Protein AF-A0A4Z1J821-F1 (afdb_monomer_lite)

Sequence (84 aa):
MKAKTYAEATASPTFYHVMNGQKSDVENWVKGIEMWRGKISAYKPVVDQFLRDGDNLAAHMTGTIKVDGEDTEFESFMFGKVDK

pLDDT: mean 82.27, std 10.85, range [50.5, 94.81]

Foldseek 3Di:
DQLVVVLVVVADQPKWKAKPNRIDGSVRVSVVVVVCVVFWPDDDKDFPDWDDDPQKIKTWIWTWTQGNNDTDIMIMMIIHGDDD

Organism: NCBI:txid278944

Secondary structure (DSSP, 8-state):
--HHHHHHHH--TT-EEEETTEEEEHHHHHHHHHHHHTTEEEEEEEEEEEEEETTEEEEEEEEEEEETTEEEEEEEEEEEE---

Radius of gyration: 13.1 Å; chains: 1; bounding box: 33×22×32 Å

Structure (mmCIF, N/CA/C/O backbone):
data_AF-A0A4Z1J821-F1
#
_entry.id   AF-A0A4Z1J821-F1
#
loop_
_atom_site.group_PDB
_atom_site.id
_atom_site.type_symbol
_atom_site.label_atom_id
_atom_site.label_alt_id
_atom_site.label_comp_id
_atom_site.label_asym_id
_atom_site.label_entity_id
_atom_site.label_seq_id
_atom_site.pdbx_PDB_ins_code
_atom_site.Cartn_x
_atom_site.Cartn_y
_atom_site.Cartn_z
_atom_site.occupancy
_atom_site.B_iso_or_equiv
_atom_site.auth_seq_id
_atom_site.auth_comp_id
_atom_site.auth_asym_id
_atom_site.auth_atom_id
_atom_site.pdbx_PDB_model_num
ATOM 1 N N . MET A 1 1 ? 10.428 1.924 14.667 1.00 50.50 1 MET A N 1
ATOM 2 C CA . MET A 1 1 ? 10.901 2.296 13.313 1.00 50.50 1 MET A CA 1
ATOM 3 C C . MET A 1 1 ? 10.038 3.455 12.825 1.00 50.50 1 MET A C 1
ATOM 5 O O . MET A 1 1 ? 8.822 3.310 12.879 1.00 50.50 1 MET A O 1
ATOM 9 N N . LYS A 1 2 ? 10.613 4.613 12.460 1.00 60.41 2 LYS A N 1
ATOM 10 C CA . LYS A 1 2 ? 9.826 5.752 11.941 1.00 60.41 2 LYS A CA 1
ATOM 11 C C . LYS A 1 2 ? 9.207 5.344 10.597 1.00 60.41 2 LYS A C 1
ATOM 13 O O . LYS A 1 2 ? 9.876 4.670 9.819 1.00 60.41 2 LYS A O 1
ATOM 18 N N . ALA A 1 3 ? 7.948 5.702 10.343 1.00 61.44 3 ALA A N 1
ATOM 19 C CA . ALA A 1 3 ? 7.219 5.310 9.131 1.00 61.44 3 ALA A CA 1
ATOM 20 C C . ALA A 1 3 ? 7.967 5.699 7.848 1.00 61.44 3 ALA A C 1
ATOM 22 O O . ALA A 1 3 ? 8.019 4.904 6.917 1.00 61.44 3 ALA A O 1
ATOM 23 N N . LYS A 1 4 ? 8.648 6.850 7.868 1.00 59.62 4 LYS A N 1
ATOM 24 C CA . LYS A 1 4 ? 9.593 7.271 6.833 1.00 59.62 4 LYS A CA 1
ATOM 25 C C . LYS A 1 4 ? 10.663 6.219 6.502 1.00 59.62 4 LYS A C 1
ATOM 27 O O . LYS A 1 4 ? 10.815 5.878 5.344 1.00 59.62 4 LYS A O 1
ATOM 32 N N . THR A 1 5 ? 11.335 5.635 7.496 1.00 63.28 5 THR A N 1
ATOM 33 C CA . THR A 1 5 ? 12.389 4.624 7.271 1.00 63.28 5 THR A CA 1
ATOM 34 C C . THR A 1 5 ? 11.835 3.310 6.718 1.00 63.28 5 THR A C 1
ATOM 36 O O . THR A 1 5 ? 12.508 2.635 5.951 1.00 63.28 5 THR A O 1
ATOM 39 N N . TYR A 1 6 ? 10.612 2.933 7.104 1.00 59.88 6 TYR A N 1
ATOM 40 C CA . TYR A 1 6 ? 9.927 1.778 6.517 1.00 59.88 6 TYR A CA 1
ATOM 41 C C . TYR A 1 6 ? 9.549 2.059 5.060 1.00 59.88 6 TYR A C 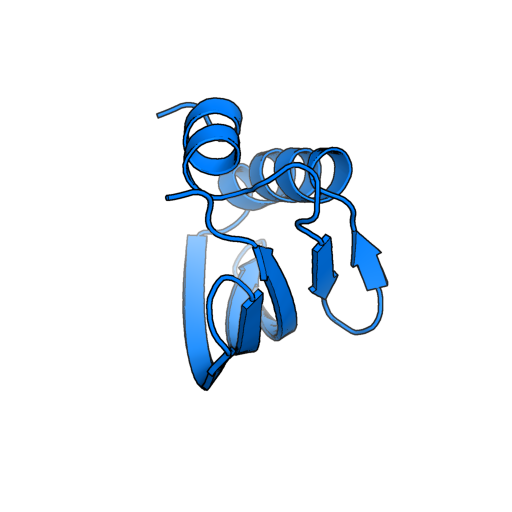1
ATOM 43 O O . TYR A 1 6 ? 9.853 1.257 4.190 1.00 59.88 6 TYR A O 1
ATOM 51 N N . ALA A 1 7 ? 8.965 3.226 4.790 1.00 62.66 7 ALA A N 1
ATOM 52 C CA . ALA A 1 7 ? 8.551 3.612 3.453 1.00 62.66 7 ALA A CA 1
ATOM 53 C C . ALA A 1 7 ? 9.730 3.794 2.489 1.00 62.66 7 ALA A C 1
ATOM 55 O O . ALA A 1 7 ? 9.671 3.292 1.376 1.00 62.66 7 ALA A O 1
ATOM 56 N N . GLU A 1 8 ? 10.818 4.435 2.918 1.00 63.00 8 GLU A N 1
ATOM 57 C CA . GLU A 1 8 ? 12.056 4.560 2.134 1.00 63.00 8 GLU A CA 1
ATOM 58 C C . GLU A 1 8 ? 12.696 3.194 1.834 1.00 63.00 8 GLU A C 1
ATOM 60 O O . GLU A 1 8 ? 13.342 3.040 0.805 1.00 63.00 8 GLU A O 1
ATOM 65 N N . ALA A 1 9 ? 12.499 2.191 2.698 1.00 62.34 9 ALA A N 1
ATOM 66 C CA . ALA A 1 9 ? 13.002 0.835 2.479 1.00 62.34 9 ALA A CA 1
ATOM 67 C C . ALA A 1 9 ? 12.098 -0.021 1.572 1.00 62.34 9 ALA A C 1
ATOM 69 O O . ALA A 1 9 ? 12.545 -1.054 1.076 1.00 62.34 9 ALA A O 1
ATOM 70 N N . THR A 1 10 ? 10.832 0.363 1.376 1.00 60.59 10 THR A N 1
ATOM 71 C CA . THR A 1 10 ? 9.840 -0.440 0.636 1.00 60.59 10 THR A CA 1
ATOM 72 C C . THR A 1 10 ? 9.284 0.245 -0.612 1.00 60.59 10 THR A C 1
ATOM 74 O O . THR A 1 10 ? 8.531 -0.384 -1.351 1.00 60.59 10 THR A O 1
ATOM 77 N N . ALA A 1 11 ? 9.610 1.517 -0.849 1.00 63.88 11 ALA A N 1
ATOM 78 C CA . ALA A 1 11 ? 9.118 2.299 -1.977 1.00 63.88 11 ALA A CA 1
ATOM 79 C C . ALA A 1 11 ? 10.276 2.781 -2.859 1.00 63.88 11 ALA A C 1
ATOM 81 O O . ALA A 1 11 ? 11.252 3.343 -2.371 1.00 63.88 11 ALA A O 1
ATOM 82 N N . SER A 1 12 ? 10.146 2.600 -4.175 1.00 68.69 12 SER A N 1
ATOM 83 C CA . SER A 1 12 ? 11.034 3.225 -5.162 1.00 68.69 12 SER A CA 1
ATOM 84 C C . SER A 1 12 ? 10.482 4.581 -5.611 1.00 68.69 12 SER A C 1
ATOM 86 O O . SER A 1 12 ? 9.306 4.867 -5.376 1.00 68.69 12 SER A O 1
ATOM 88 N N . PRO A 1 13 ? 11.262 5.418 -6.325 1.00 71.19 13 PRO A N 1
ATOM 89 C CA . PRO A 1 13 ? 10.766 6.689 -6.867 1.00 71.19 13 PRO A CA 1
ATOM 90 C C . PRO A 1 13 ? 9.529 6.550 -7.769 1.00 71.19 13 PRO A C 1
ATOM 92 O O . PRO A 1 13 ? 8.827 7.523 -8.024 1.00 71.19 13 PRO A O 1
ATOM 95 N N . THR A 1 14 ? 9.269 5.338 -8.266 1.00 75.12 14 THR A N 1
ATOM 96 C CA . THR A 1 14 ? 8.120 5.016 -9.125 1.00 75.12 14 THR A CA 1
ATOM 97 C C . THR A 1 14 ? 6.918 4.458 -8.371 1.00 75.12 14 THR A C 1
ATOM 99 O O . THR A 1 14 ? 5.882 4.206 -8.986 1.00 75.12 14 THR A O 1
ATOM 102 N N . PHE A 1 15 ? 7.043 4.250 -7.060 1.00 84.50 15 PHE A N 1
ATOM 103 C CA . PHE A 1 15 ? 5.964 3.707 -6.257 1.00 84.50 15 PHE A CA 1
ATOM 104 C C . PHE A 1 15 ? 4.765 4.655 -6.232 1.00 84.50 15 PHE A C 1
ATOM 106 O O . PHE A 1 15 ? 4.897 5.868 -6.048 1.00 84.50 15 PHE A O 1
ATOM 113 N N . TYR A 1 16 ? 3.576 4.076 -6.357 1.00 85.00 16 TYR A N 1
ATOM 114 C CA . TYR A 1 16 ? 2.341 4.752 -5.999 1.00 85.00 16 TYR A CA 1
ATOM 115 C C . TYR A 1 16 ? 1.325 3.751 -5.455 1.00 85.00 16 TYR A C 1
ATOM 117 O O . TYR A 1 16 ? 1.321 2.565 -5.796 1.00 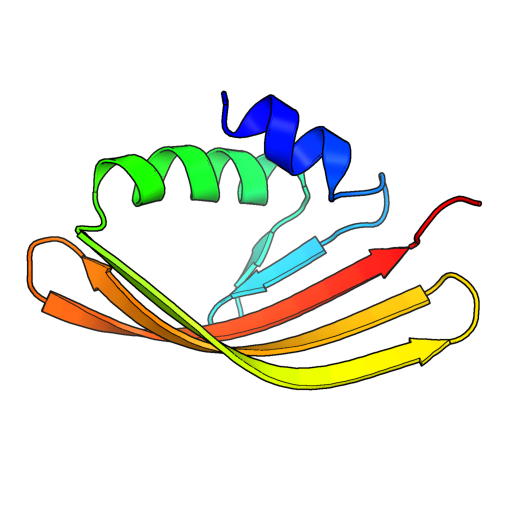85.00 16 TYR A O 1
ATOM 125 N N . HIS A 1 17 ? 0.446 4.263 -4.606 1.00 88.12 17 HIS A N 1
ATOM 126 C CA . HIS A 1 17 ? -0.619 3.518 -3.955 1.00 88.12 17 HIS A CA 1
ATOM 127 C C . HIS A 1 17 ? -1.961 4.087 -4.397 1.00 88.12 17 HIS A C 1
ATOM 129 O O . HIS A 1 17 ? -2.134 5.301 -4.433 1.00 88.12 17 HIS A O 1
ATOM 135 N N . VAL A 1 18 ? -2.917 3.233 -4.732 1.00 90.19 18 VAL A N 1
ATOM 136 C CA . VAL A 1 18 ? -4.316 3.621 -4.909 1.00 90.19 18 VAL A CA 1
ATOM 137 C C . VAL A 1 18 ? -5.094 2.998 -3.768 1.00 90.19 18 VAL A C 1
ATOM 139 O O . VAL A 1 18 ? -5.048 1.786 -3.620 1.00 90.19 18 VAL A O 1
ATOM 142 N N . MET A 1 19 ? -5.793 3.796 -2.969 1.00 89.31 19 MET A N 1
ATOM 143 C CA . MET A 1 19 ? -6.620 3.316 -1.862 1.00 89.31 19 MET A CA 1
ATOM 144 C C . MET A 1 19 ? -8.032 3.849 -2.028 1.00 89.31 19 MET A C 1
ATOM 146 O O . MET A 1 19 ? -8.209 5.060 -2.140 1.00 89.31 19 MET A O 1
ATOM 150 N N . ASN A 1 20 ? -9.028 2.965 -2.078 1.00 89.81 20 ASN A N 1
ATOM 151 C CA . ASN A 1 20 ? -10.433 3.321 -2.301 1.00 89.81 20 ASN A CA 1
ATOM 152 C C . ASN A 1 20 ? -10.605 4.303 -3.485 1.00 89.81 20 ASN A C 1
ATOM 154 O O . ASN A 1 20 ? -11.299 5.315 -3.391 1.00 89.81 20 ASN A O 1
ATOM 158 N N . GLY A 1 21 ? -9.890 4.046 -4.587 1.00 88.31 21 GLY A N 1
ATOM 159 C CA . GLY A 1 21 ? -9.885 4.881 -5.796 1.00 88.31 21 GLY A CA 1
ATOM 160 C C . GLY A 1 21 ? -9.025 6.153 -5.735 1.00 88.31 21 GLY A C 1
ATOM 161 O O . GLY A 1 21 ? -8.856 6.818 -6.756 1.00 88.31 21 GLY A O 1
ATOM 162 N N . GLN A 1 22 ? -8.433 6.495 -4.588 1.00 88.94 22 GLN A N 1
ATOM 163 C CA . GLN A 1 22 ? -7.578 7.674 -4.435 1.00 88.94 22 GLN A CA 1
ATOM 164 C C . GLN A 1 22 ? -6.101 7.327 -4.621 1.00 88.94 22 GLN A C 1
ATOM 166 O O . GLN A 1 22 ? -5.540 6.521 -3.880 1.00 88.94 22 GLN A O 1
ATOM 171 N N . LYS A 1 23 ? -5.452 7.962 -5.602 1.00 90.94 23 LYS A N 1
ATOM 172 C CA . LYS A 1 23 ? -4.017 7.799 -5.861 1.00 90.94 23 LYS A CA 1
ATOM 173 C C . LYS A 1 23 ? -3.185 8.640 -4.890 1.00 90.94 23 LYS A C 1
ATOM 175 O O . LYS A 1 23 ? -3.446 9.822 -4.698 1.00 90.94 23 LYS A O 1
ATOM 180 N N . SER A 1 24 ? -2.141 8.041 -4.337 1.00 87.50 24 SER A N 1
ATOM 181 C CA . SER A 1 24 ? -1.113 8.673 -3.515 1.00 87.50 24 SER A CA 1
ATOM 182 C C . SER A 1 24 ? 0.262 8.333 -4.081 1.00 87.50 24 SER A C 1
ATOM 184 O O . SER A 1 24 ? 0.570 7.168 -4.337 1.00 87.50 24 SER A O 1
ATOM 186 N N . ASP A 1 25 ? 1.090 9.354 -4.284 1.00 85.62 25 ASP A N 1
ATOM 187 C CA . ASP A 1 25 ? 2.532 9.169 -4.464 1.00 85.62 25 ASP A CA 1
ATOM 188 C C . ASP A 1 25 ? 3.192 8.701 -3.153 1.00 85.62 25 ASP A C 1
ATOM 190 O O . ASP A 1 25 ? 2.536 8.581 -2.114 1.00 85.62 25 ASP A O 1
ATOM 194 N N . VAL A 1 26 ? 4.498 8.423 -3.202 1.00 80.88 26 VAL A N 1
ATOM 195 C CA . VAL A 1 26 ? 5.276 7.974 -2.038 1.00 80.88 26 VAL A CA 1
ATOM 196 C C . VAL A 1 26 ? 5.090 8.909 -0.845 1.00 80.88 26 VAL A C 1
ATOM 198 O O . VAL A 1 26 ? 4.788 8.437 0.246 1.00 80.88 26 VAL A O 1
ATOM 201 N N . GLU A 1 27 ? 5.242 10.221 -1.033 1.00 83.88 27 GLU A N 1
ATOM 202 C CA . GLU A 1 27 ? 5.201 11.192 0.064 1.00 83.88 27 GLU A CA 1
ATOM 203 C C . GLU A 1 27 ? 3.830 11.214 0.750 1.00 83.88 27 GLU A C 1
ATOM 205 O O . GLU A 1 27 ? 3.741 11.140 1.980 1.00 83.88 27 GLU A O 1
ATOM 210 N N . ASN A 1 28 ? 2.756 11.268 -0.039 1.00 83.75 28 ASN A N 1
ATOM 211 C CA . ASN A 1 28 ? 1.388 11.259 0.467 1.00 83.75 28 ASN A CA 1
ATOM 212 C C . ASN A 1 28 ? 1.023 9.912 1.096 1.00 83.75 28 ASN A C 1
ATOM 214 O O . ASN A 1 28 ? 0.333 9.881 2.113 1.00 83.75 28 ASN A O 1
ATOM 218 N N . TRP A 1 29 ? 1.538 8.804 0.561 1.00 83.06 29 TRP A N 1
ATOM 219 C CA . TRP A 1 29 ? 1.382 7.486 1.168 1.00 83.06 29 TRP A CA 1
ATOM 220 C C . TRP A 1 29 ? 2.087 7.394 2.529 1.00 83.06 29 TRP A C 1
ATOM 222 O O . TRP A 1 29 ? 1.479 6.916 3.488 1.00 83.06 29 TRP A O 1
ATOM 232 N N . VAL A 1 30 ? 3.318 7.910 2.662 1.00 81.88 30 VAL A N 1
ATOM 233 C CA . VAL A 1 30 ? 4.045 7.951 3.948 1.00 81.88 30 VAL A CA 1
ATOM 234 C C . VAL A 1 30 ? 3.302 8.801 4.971 1.00 81.88 30 VAL A C 1
ATOM 236 O O . VAL A 1 30 ? 3.077 8.343 6.091 1.00 81.88 30 VAL A O 1
ATOM 239 N N . LYS A 1 31 ? 2.886 10.016 4.591 1.00 81.88 31 LYS A N 1
ATOM 240 C CA . LYS A 1 31 ? 2.078 10.901 5.448 1.00 81.88 31 LYS A CA 1
ATOM 241 C C . LYS A 1 31 ? 0.774 10.229 5.861 1.00 81.88 31 LYS A C 1
ATOM 243 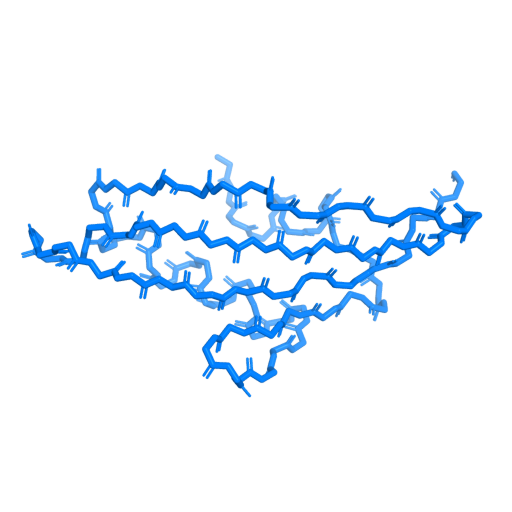O O . LYS A 1 31 ? 0.388 10.309 7.026 1.00 81.88 31 LYS A O 1
ATOM 248 N N . GLY A 1 32 ? 0.152 9.525 4.912 1.00 77.12 32 GLY A N 1
ATOM 249 C CA . GLY A 1 32 ? -0.962 8.618 5.130 1.00 77.12 32 GLY A CA 1
ATOM 250 C C . GLY A 1 32 ? -0.637 7.688 6.283 1.00 77.12 32 GLY A C 1
ATOM 251 O O . GLY A 1 32 ? -1.238 7.873 7.332 1.00 77.12 32 GLY A O 1
ATOM 252 N N . ILE A 1 33 ? 0.366 6.803 6.123 1.00 79.81 33 ILE A N 1
ATOM 253 C CA . ILE A 1 33 ? 0.939 5.876 7.132 1.00 79.81 33 ILE A CA 1
ATOM 254 C C . ILE A 1 33 ? 1.146 6.505 8.497 1.00 79.81 33 ILE A C 1
ATOM 256 O O . ILE A 1 33 ? 0.689 5.938 9.490 1.00 79.81 33 ILE A O 1
ATOM 260 N N . GLU A 1 34 ? 1.799 7.653 8.565 1.00 80.31 34 GLU A N 1
ATOM 261 C CA . GLU A 1 34 ? 2.044 8.342 9.829 1.00 80.31 34 GLU A CA 1
ATOM 262 C C . GLU A 1 34 ? 0.743 8.751 10.525 1.00 80.31 34 GLU A C 1
ATOM 264 O O . GLU A 1 34 ? 0.620 8.571 11.737 1.00 80.31 34 GLU A O 1
ATOM 269 N N . MET A 1 35 ? -0.251 9.220 9.766 1.00 73.44 35 MET A N 1
ATOM 270 C CA . MET A 1 35 ? -1.537 9.654 10.306 1.00 73.44 35 MET A CA 1
ATOM 271 C C . MET A 1 35 ? -2.369 8.491 10.871 1.00 73.44 35 MET A C 1
ATOM 273 O O . MET A 1 35 ? -2.817 8.571 12.014 1.00 73.44 35 MET A O 1
ATOM 277 N N . TRP A 1 36 ? -2.615 7.426 10.099 1.00 74.62 36 TRP A N 1
ATOM 278 C CA . TRP A 1 36 ? -3.447 6.297 10.562 1.00 74.62 36 TRP A CA 1
ATOM 279 C C . TRP A 1 36 ? -2.725 5.343 11.511 1.00 74.62 36 TRP A C 1
ATOM 281 O O . TRP A 1 36 ? -3.382 4.832 12.412 1.00 74.62 36 TRP A O 1
ATOM 291 N N . ARG A 1 37 ? -1.397 5.146 11.441 1.00 73.56 37 ARG A N 1
ATOM 292 C CA . ARG A 1 37 ? -0.702 4.288 12.430 1.00 73.56 37 ARG A CA 1
ATOM 293 C C . ARG A 1 37 ? -0.872 4.762 13.874 1.00 73.56 37 ARG A C 1
ATOM 295 O O . ARG A 1 37 ? -0.785 3.940 14.776 1.00 73.56 37 ARG A O 1
ATOM 302 N N . GLY A 1 38 ? -1.105 6.056 14.095 1.00 71.81 38 GLY A N 1
ATOM 303 C CA . GLY A 1 38 ? -1.418 6.597 15.421 1.00 71.81 38 GLY A CA 1
ATOM 304 C C . GLY A 1 38 ? -2.886 6.454 15.845 1.00 71.81 38 GLY A C 1
ATOM 305 O O . GLY A 1 38 ? -3.191 6.701 17.006 1.00 71.81 38 GLY A O 1
ATOM 306 N N . LYS A 1 39 ? -3.787 6.088 14.926 1.00 75.88 39 LYS A N 1
ATOM 307 C CA . LYS A 1 39 ? -5.248 6.060 15.127 1.00 75.88 39 LYS A CA 1
ATOM 308 C C . LYS A 1 39 ? -5.854 4.660 15.045 1.00 75.88 39 LYS A C 1
ATOM 310 O O . LYS A 1 39 ? -6.962 4.440 15.523 1.00 75.88 39 LYS A O 1
ATOM 315 N N . ILE A 1 40 ? -5.153 3.720 14.416 1.00 81.62 40 ILE A N 1
ATOM 316 C CA . ILE A 1 40 ? -5.678 2.378 14.177 1.00 81.62 40 ILE A CA 1
ATOM 317 C C . ILE A 1 40 ? -5.253 1.418 15.276 1.00 81.62 40 ILE A C 1
ATOM 319 O O . ILE A 1 40 ? -4.097 1.390 15.692 1.00 81.62 40 ILE A O 1
ATOM 323 N N . SER A 1 41 ? -6.191 0.586 15.711 1.00 84.75 41 SER A N 1
ATOM 324 C CA . SER A 1 41 ? -5.933 -0.476 16.693 1.00 84.75 41 SER A CA 1
ATOM 325 C C . SER A 1 41 ? -5.747 -1.849 16.044 1.00 84.75 41 SER A C 1
ATOM 327 O O . SER A 1 41 ? -5.211 -2.762 16.669 1.00 84.75 41 SER A O 1
ATOM 329 N N . ALA A 1 42 ? -6.140 -1.998 14.775 1.00 84.56 42 ALA A N 1
ATOM 330 C CA . ALA A 1 42 ? -5.905 -3.196 13.979 1.00 84.56 42 ALA A CA 1
ATOM 331 C C . ALA A 1 42 ? -5.743 -2.851 12.493 1.00 84.56 42 ALA A C 1
ATOM 333 O O . ALA A 1 42 ? -6.397 -1.943 11.981 1.00 84.56 42 ALA A O 1
ATOM 334 N N . TYR A 1 43 ? -4.900 -3.621 11.807 1.00 86.38 43 TYR A N 1
ATOM 335 C CA . TYR A 1 43 ? -4.732 -3.593 10.357 1.00 86.38 43 TYR A CA 1
ATOM 336 C C . TYR A 1 43 ? -4.605 -5.029 9.849 1.00 86.38 43 TYR A C 1
ATOM 338 O O . TYR A 1 43 ? -3.671 -5.734 10.232 1.00 86.38 43 TYR A O 1
ATOM 346 N N . LYS A 1 44 ? -5.567 -5.474 9.035 1.00 88.88 44 LYS A N 1
ATOM 347 C CA . LYS A 1 44 ? -5.656 -6.846 8.514 1.00 88.88 44 LYS A CA 1
ATOM 348 C C . LYS A 1 44 ? -5.761 -6.826 6.983 1.00 88.88 44 LYS A C 1
ATOM 350 O O . LYS A 1 44 ? -6.858 -7.027 6.464 1.00 88.88 44 LYS A O 1
ATOM 355 N N . PRO A 1 45 ? -4.663 -6.530 6.264 1.00 90.06 45 PRO A N 1
ATOM 356 C CA . PRO A 1 45 ? -4.643 -6.629 4.812 1.00 90.06 45 PRO A CA 1
ATOM 357 C C . PRO A 1 45 ? -4.628 -8.095 4.366 1.00 90.06 45 PRO A C 1
ATOM 359 O O . PRO A 1 45 ? -3.965 -8.936 4.978 1.00 90.06 45 PRO A O 1
ATOM 362 N N . VAL A 1 46 ? -5.306 -8.370 3.262 1.00 93.38 46 VAL A N 1
ATOM 363 C CA . VAL A 1 46 ? -5.262 -9.610 2.494 1.00 93.38 46 VAL A CA 1
ATOM 364 C C . VAL A 1 46 ? -4.751 -9.249 1.106 1.00 93.38 46 VAL A C 1
ATOM 366 O O . VAL A 1 46 ? -5.241 -8.312 0.488 1.00 93.38 46 VAL A O 1
ATOM 369 N N . VAL A 1 47 ? -3.726 -9.956 0.632 1.00 92.25 47 VAL A N 1
ATOM 370 C CA . VAL A 1 47 ? -3.240 -9.799 -0.743 1.00 92.25 47 VAL A CA 1
ATOM 371 C C . VAL A 1 47 ? -4.043 -10.750 -1.618 1.00 92.25 47 VAL A C 1
ATOM 373 O O . VAL A 1 47 ? -3.856 -11.962 -1.534 1.00 92.25 47 VAL A O 1
ATOM 376 N N . ASP A 1 48 ? -4.930 -10.197 -2.436 1.00 91.50 48 ASP A N 1
ATOM 377 C CA . ASP A 1 48 ? -5.802 -10.967 -3.323 1.00 91.50 48 ASP A CA 1
ATOM 378 C C . ASP A 1 48 ? -5.066 -11.377 -4.599 1.00 91.50 48 ASP A C 1
ATOM 380 O O . ASP A 1 48 ? -5.196 -12.505 -5.079 1.00 91.50 48 ASP A O 1
ATOM 384 N N . GLN A 1 49 ? -4.256 -10.466 -5.148 1.00 91.00 49 GLN A N 1
ATOM 385 C CA . GLN A 1 49 ? -3.458 -10.712 -6.345 1.00 91.00 49 GLN A CA 1
ATOM 386 C C . GLN A 1 49 ? 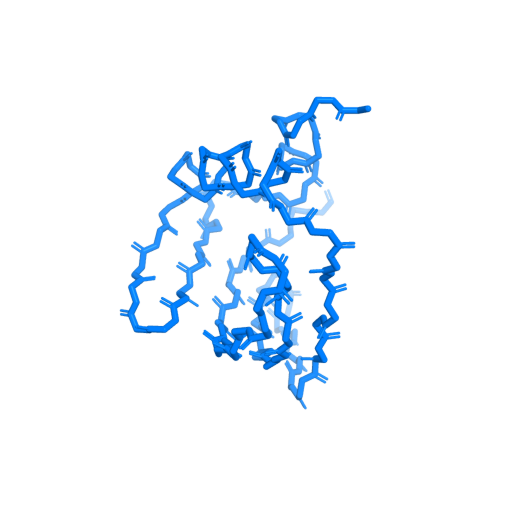-2.088 -10.053 -6.235 1.00 91.00 49 GLN A C 1
ATOM 388 O O . GLN A 1 49 ? -1.950 -8.931 -5.750 1.00 91.00 49 GLN A O 1
ATOM 393 N N . PHE A 1 50 ? -1.072 -10.740 -6.747 1.00 92.25 50 PHE A N 1
ATOM 394 C CA . PHE A 1 50 ? 0.286 -10.225 -6.842 1.00 92.25 50 PHE A CA 1
ATOM 395 C C . PHE A 1 50 ? 0.891 -10.609 -8.190 1.00 92.25 50 PHE A C 1
ATOM 397 O O . PHE A 1 50 ? 0.920 -11.783 -8.559 1.00 92.25 50 PHE A O 1
ATOM 404 N N . LEU A 1 51 ? 1.381 -9.610 -8.916 1.00 91.00 51 LEU A N 1
ATOM 405 C CA . LEU A 1 51 ? 2.027 -9.750 -10.212 1.00 91.00 51 LEU A CA 1
ATOM 406 C C . LEU A 1 51 ? 3.431 -9.159 -10.144 1.00 91.00 51 LEU A C 1
ATOM 408 O O . LEU A 1 51 ? 3.635 -8.043 -9.661 1.00 91.00 51 LEU A O 1
ATOM 412 N N . ARG A 1 52 ? 4.394 -9.905 -10.684 1.00 88.69 52 ARG A N 1
ATOM 413 C CA . ARG A 1 52 ? 5.760 -9.441 -10.908 1.00 88.69 52 ARG A CA 1
ATOM 414 C C . ARG A 1 52 ? 6.142 -9.679 -12.360 1.00 88.69 52 ARG A C 1
ATOM 416 O O . ARG A 1 52 ? 6.094 -10.816 -12.820 1.00 88.69 52 ARG A O 1
ATOM 423 N N . ASP A 1 53 ? 6.557 -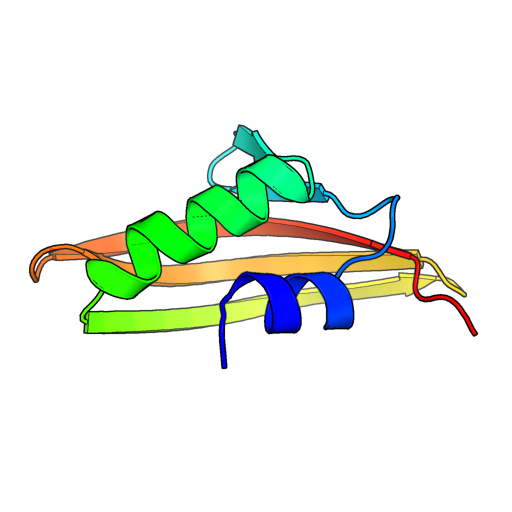8.617 -13.037 1.00 87.19 53 ASP A N 1
ATOM 424 C CA . ASP A 1 53 ? 7.077 -8.655 -14.403 1.00 87.19 53 ASP A CA 1
ATOM 425 C C . ASP A 1 53 ? 8.440 -7.956 -14.449 1.00 87.19 53 ASP A C 1
ATOM 427 O O . ASP A 1 53 ? 8.543 -6.722 -14.435 1.00 87.19 53 ASP A O 1
ATOM 431 N N . GLY A 1 54 ? 9.497 -8.771 -14.408 1.00 87.81 54 GLY A N 1
ATOM 432 C CA . GLY A 1 54 ? 10.868 -8.316 -14.203 1.00 87.81 54 GLY A CA 1
ATOM 433 C C . GLY A 1 54 ? 11.006 -7.526 -12.899 1.00 87.81 54 GLY A C 1
ATOM 434 O O . GLY A 1 54 ? 10.821 -8.064 -11.798 1.00 87.81 54 GLY A O 1
ATOM 435 N N . ASP A 1 55 ? 11.314 -6.241 -13.050 1.00 87.69 55 ASP A N 1
ATOM 436 C CA . ASP A 1 55 ? 11.489 -5.294 -11.948 1.00 87.69 55 ASP A CA 1
ATOM 437 C C . ASP A 1 55 ? 10.176 -4.601 -11.554 1.00 87.69 55 ASP A C 1
ATOM 439 O O . ASP A 1 55 ? 10.140 -3.901 -10.549 1.00 87.69 55 ASP A O 1
ATOM 443 N N . ASN A 1 56 ? 9.085 -4.790 -12.306 1.00 85.81 56 ASN A N 1
ATOM 444 C CA . ASN A 1 56 ? 7.783 -4.196 -12.005 1.00 85.81 56 ASN A CA 1
ATOM 445 C C . ASN A 1 56 ? 6.965 -5.092 -11.069 1.00 85.81 56 ASN A C 1
ATOM 447 O O . ASN A 1 56 ? 6.903 -6.309 -11.250 1.00 85.81 56 ASN A O 1
ATOM 451 N N . LEU A 1 57 ? 6.283 -4.468 -10.113 1.00 89.81 57 LEU A N 1
ATOM 452 C CA . LEU A 1 57 ? 5.388 -5.092 -9.146 1.00 89.81 57 LEU A CA 1
ATOM 453 C C . LEU A 1 57 ? 4.010 -4.435 -9.202 1.00 89.81 57 LEU A C 1
ATOM 455 O O . LEU A 1 57 ? 3.903 -3.207 -9.265 1.00 89.81 57 LEU A O 1
ATOM 459 N N . ALA A 1 58 ? 2.971 -5.260 -9.107 1.00 91.44 58 ALA A N 1
ATOM 460 C CA . ALA A 1 58 ? 1.605 -4.835 -8.847 1.00 91.44 58 ALA A CA 1
ATOM 461 C C . ALA A 1 58 ? 0.966 -5.771 -7.814 1.00 91.44 58 ALA A C 1
ATOM 463 O O . ALA A 1 58 ? 1.065 -6.991 -7.934 1.00 91.44 58 ALA A O 1
ATOM 464 N N . ALA A 1 59 ? 0.304 -5.212 -6.809 1.00 93.56 59 ALA A N 1
ATOM 465 C CA . ALA A 1 59 ? -0.450 -5.970 -5.819 1.00 93.56 59 ALA A CA 1
ATOM 466 C C . ALA A 1 59 ? -1.845 -5.369 -5.666 1.00 93.56 59 ALA A C 1
ATOM 468 O O . ALA A 1 59 ? -1.967 -4.154 -5.519 1.00 93.56 59 ALA A O 1
ATOM 469 N N . HIS A 1 60 ? -2.870 -6.214 -5.677 1.00 94.31 60 HIS A N 1
ATOM 470 C CA . HIS A 1 60 ? -4.227 -5.873 -5.258 1.00 94.31 60 HIS A CA 1
ATOM 471 C C . HIS A 1 60 ? -4.456 -6.450 -3.868 1.00 94.31 60 HIS A C 1
ATOM 473 O O . HIS A 1 60 ? -4.090 -7.596 -3.591 1.00 94.31 60 HIS A O 1
ATOM 479 N N . MET A 1 61 ? -4.998 -5.625 -2.984 1.00 94.38 61 MET A N 1
ATOM 480 C CA . MET A 1 61 ? -5.236 -5.979 -1.599 1.00 94.38 61 MET A CA 1
ATOM 481 C C . MET A 1 61 ? -6.593 -5.465 -1.157 1.00 94.38 61 MET A C 1
ATOM 483 O O . MET A 1 61 ? -6.981 -4.342 -1.472 1.00 94.38 61 MET A O 1
ATOM 487 N N . THR A 1 62 ? -7.258 -6.244 -0.327 1.00 94.81 62 THR A N 1
ATOM 488 C CA . THR A 1 62 ? -8.432 -5.821 0.426 1.00 94.81 62 THR A CA 1
ATOM 489 C C . THR A 1 62 ? -8.167 -6.010 1.909 1.00 94.81 62 THR A C 1
ATOM 491 O O . THR A 1 62 ? -7.152 -6.576 2.318 1.00 94.81 62 THR A O 1
ATOM 494 N N . GLY A 1 63 ? -9.044 -5.512 2.766 1.00 93.12 63 GLY A N 1
ATOM 495 C CA . GLY A 1 63 ? -8.965 -5.858 4.175 1.00 93.12 63 GLY A CA 1
ATOM 496 C C . GLY A 1 63 ? -9.728 -4.917 5.073 1.00 93.12 63 GLY A C 1
ATOM 497 O O . GLY A 1 63 ? -10.536 -4.105 4.629 1.00 93.12 63 GLY A O 1
ATOM 498 N N . THR A 1 64 ? -9.427 -5.026 6.363 1.00 92.56 64 THR A N 1
ATOM 499 C CA . THR A 1 64 ? -10.085 -4.239 7.404 1.00 92.56 64 THR A CA 1
ATOM 500 C C . THR A 1 64 ? -9.063 -3.479 8.234 1.00 92.56 64 THR A C 1
ATOM 502 O O . THR A 1 64 ? -8.030 -4.013 8.658 1.00 92.56 64 THR A O 1
ATOM 505 N N . ILE A 1 65 ? -9.378 -2.220 8.500 1.00 89.81 65 ILE A N 1
ATOM 506 C CA . ILE A 1 65 ? -8.663 -1.328 9.403 1.00 89.81 65 ILE A CA 1
ATOM 507 C C . ILE A 1 65 ? -9.617 -0.976 10.536 1.00 89.81 65 ILE A C 1
ATOM 509 O O . ILE A 1 65 ? -10.758 -0.618 10.275 1.00 89.81 65 ILE A O 1
ATOM 513 N N . LYS A 1 66 ? -9.160 -1.042 11.789 1.00 89.31 66 LYS A N 1
ATOM 514 C CA . LYS A 1 66 ? -9.963 -0.589 12.929 1.00 89.31 66 LYS A CA 1
ATOM 515 C C . LYS A 1 66 ? -9.609 0.853 13.284 1.00 89.31 66 LYS A C 1
ATOM 517 O O . LYS A 1 66 ? -8.584 1.065 13.936 1.00 89.31 66 LYS A O 1
ATOM 522 N N . VAL A 1 67 ? -10.425 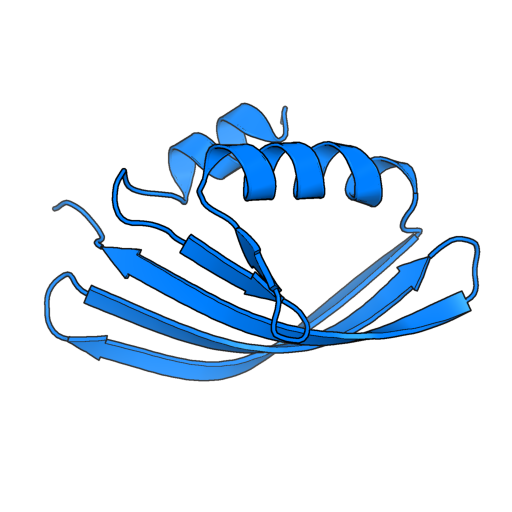1.813 12.853 1.00 82.38 67 VAL A N 1
ATOM 523 C CA . VAL A 1 67 ? -10.264 3.258 13.103 1.00 82.38 67 VAL A CA 1
ATOM 524 C C . VAL A 1 67 ? -11.200 3.656 14.238 1.00 82.38 67 VAL A C 1
ATOM 526 O O . VAL A 1 67 ? -12.388 3.376 14.164 1.00 82.38 67 VAL A O 1
ATOM 529 N N . ASP A 1 68 ? -10.675 4.246 15.315 1.00 85.19 68 ASP A N 1
ATOM 530 C CA . ASP A 1 68 ? -11.482 4.695 16.467 1.00 85.19 68 ASP A CA 1
ATOM 531 C C . ASP A 1 68 ? -12.414 3.606 17.060 1.00 85.19 68 ASP A C 1
ATOM 533 O O . ASP A 1 68 ? -13.444 3.888 17.663 1.00 85.19 68 ASP A O 1
ATOM 537 N N . GLY A 1 69 ? -12.027 2.332 16.918 1.00 83.44 69 GLY A N 1
ATOM 538 C CA . GLY A 1 69 ? -12.785 1.165 17.391 1.00 83.44 69 GLY A CA 1
ATOM 539 C C . GLY A 1 69 ? -13.696 0.524 16.338 1.00 83.44 69 GLY A C 1
ATOM 540 O O . GLY A 1 69 ? -14.032 -0.659 16.477 1.00 83.44 69 GLY A O 1
ATOM 541 N N . GLU A 1 70 ? -14.004 1.242 15.261 1.00 86.69 70 GLU A N 1
ATOM 542 C CA . GLU A 1 70 ? -14.875 0.799 14.172 1.00 86.69 70 GLU A CA 1
ATOM 543 C C . GLU A 1 70 ? -14.098 0.068 13.076 1.00 86.69 70 GLU A C 1
ATOM 545 O O . GLU A 1 70 ? -12.999 0.470 12.693 1.00 86.69 70 GLU A O 1
ATOM 550 N N . ASP A 1 71 ? -14.674 -1.022 12.566 1.00 90.50 71 ASP A N 1
ATOM 551 C CA . ASP A 1 71 ? -14.105 -1.767 11.446 1.00 90.50 71 ASP A CA 1
ATOM 552 C C . ASP A 1 71 ? -14.433 -1.051 10.130 1.00 90.50 71 ASP A C 1
ATOM 554 O O . ASP A 1 71 ? -15.590 -0.831 9.788 1.00 90.50 71 ASP A O 1
ATOM 558 N N . THR A 1 72 ? -13.391 -0.674 9.397 1.00 89.50 72 THR A N 1
ATOM 559 C CA . THR A 1 72 ? -13.460 0.008 8.104 1.00 89.50 72 THR A CA 1
ATOM 560 C C . THR A 1 72 ? -12.814 -0.870 7.045 1.00 89.50 72 THR A C 1
ATOM 562 O O . THR A 1 72 ? -11.643 -1.237 7.163 1.00 89.50 72 THR A O 1
ATOM 565 N N . GLU A 1 73 ? -13.566 -1.209 6.005 1.00 92.75 73 GLU A N 1
ATOM 566 C CA . GLU A 1 73 ? -13.045 -1.959 4.866 1.00 92.75 73 GLU A CA 1
ATOM 567 C C . GLU A 1 73 ? -12.254 -1.053 3.919 1.00 92.75 73 GLU A C 1
ATOM 569 O O . GLU A 1 73 ? -12.535 0.141 3.774 1.00 92.75 73 GLU A O 1
ATOM 574 N N . PHE A 1 74 ? -11.247 -1.624 3.267 1.00 90.56 74 PHE A N 1
ATOM 575 C CA . PHE A 1 74 ? -10.512 -0.940 2.217 1.00 90.56 74 PHE A CA 1
ATOM 576 C C . PHE A 1 74 ? -10.199 -1.882 1.062 1.00 90.56 74 PHE A C 1
ATOM 578 O O . PHE A 1 74 ? -10.023 -3.087 1.241 1.00 90.56 74 PHE A O 1
ATOM 585 N N . GLU A 1 75 ? -10.063 -1.278 -0.111 1.00 94.19 75 GLU A N 1
ATOM 586 C CA . GLU A 1 75 ? -9.455 -1.867 -1.291 1.00 94.19 75 GLU A CA 1
ATOM 587 C C . GLU A 1 75 ? -8.256 -1.009 -1.691 1.00 94.19 75 GLU A C 1
ATOM 589 O O . GLU A 1 75 ? -8.315 0.229 -1.678 1.00 94.19 75 GLU A O 1
ATOM 594 N N . SER A 1 76 ? -7.148 -1.649 -2.047 1.00 92.00 76 SER A N 1
ATOM 595 C CA . SER A 1 76 ? -5.983 -0.944 -2.538 1.00 92.00 76 SER A CA 1
ATOM 596 C C . SER A 1 76 ? -5.188 -1.670 -3.610 1.00 92.00 76 SER A C 1
ATOM 598 O O . SER A 1 76 ? -5.182 -2.893 -3.730 1.00 92.00 76 SER A O 1
ATOM 600 N N . PHE A 1 77 ? -4.482 -0.862 -4.395 1.00 92.38 77 PHE A N 1
ATOM 601 C CA . PHE A 1 77 ? -3.531 -1.302 -5.397 1.00 92.38 77 PHE A CA 1
ATOM 602 C C . PHE A 1 77 ? -2.178 -0.657 -5.120 1.00 92.38 77 PHE A C 1
ATOM 604 O O . PHE A 1 77 ? -2.075 0.564 -4.980 1.00 92.38 77 PHE A O 1
ATOM 611 N N . MET A 1 78 ? -1.131 -1.468 -5.054 1.00 89.06 78 MET A N 1
ATOM 612 C CA . MET A 1 78 ? 0.247 -1.008 -4.924 1.00 89.06 78 MET A CA 1
ATOM 613 C C . MET A 1 78 ? 0.997 -1.303 -6.207 1.00 89.06 78 MET A C 1
ATOM 615 O O . MET A 1 78 ? 0.992 -2.437 -6.679 1.00 89.06 78 MET A O 1
ATOM 619 N N . PHE A 1 79 ? 1.674 -0.291 -6.734 1.00 88.44 79 PHE A N 1
ATOM 620 C CA . PHE A 1 79 ? 2.548 -0.425 -7.888 1.00 88.44 79 PHE A CA 1
ATOM 621 C C . PHE A 1 79 ? 3.932 0.056 -7.508 1.00 88.44 79 PHE A C 1
ATOM 623 O O . PHE A 1 79 ? 4.082 1.065 -6.817 1.00 88.44 79 PHE A O 1
ATOM 630 N N . GLY A 1 80 ? 4.953 -0.634 -7.989 1.00 85.62 80 GLY A N 1
ATOM 631 C CA . GLY A 1 80 ? 6.321 -0.206 -7.765 1.00 85.62 80 GLY A CA 1
ATOM 632 C C . GLY A 1 80 ? 7.291 -0.895 -8.696 1.00 85.62 80 GLY A C 1
ATOM 633 O O . GLY A 1 80 ? 6.970 -1.899 -9.327 1.00 85.62 80 GLY A O 1
ATOM 634 N N . LYS A 1 81 ? 8.496 -0.344 -8.760 1.00 84.00 81 LYS A N 1
ATOM 635 C CA . LYS A 1 81 ? 9.661 -1.044 -9.291 1.00 84.00 81 LYS A CA 1
ATOM 636 C C . LYS A 1 81 ? 10.599 -1.422 -8.158 1.00 84.00 81 LYS A C 1
ATOM 638 O O . LYS A 1 81 ? 10.788 -0.608 -7.257 1.00 84.00 81 LYS A O 1
ATOM 643 N N . VAL A 1 82 ? 11.164 -2.619 -8.202 1.00 77.44 82 VAL A N 1
ATOM 644 C CA . VAL A 1 82 ? 12.293 -3.016 -7.354 1.00 77.44 82 VAL A CA 1
ATOM 645 C C . VAL A 1 82 ? 13.576 -2.758 -8.127 1.00 77.44 82 VAL A C 1
ATOM 647 O O . VAL A 1 82 ? 13.730 -3.267 -9.233 1.00 77.44 82 VAL A O 1
ATOM 650 N N . ASP A 1 83 ? 14.479 -1.970 -7.550 1.00 68.00 83 ASP A N 1
ATOM 651 C CA . ASP A 1 83 ? 15.850 -1.897 -8.051 1.00 68.00 83 ASP A CA 1
ATOM 652 C C . ASP A 1 83 ? 16.584 -3.206 -7.704 1.00 68.00 83 ASP A C 1
ATOM 654 O O . ASP A 1 83 ? 16.224 -3.892 -6.741 1.00 68.00 83 ASP A O 1
ATOM 658 N N . LYS A 1 84 ? 17.575 -3.573 -8.524 1.00 57.97 84 LYS A N 1
ATOM 659 C CA . LYS A 1 84 ? 18.416 -4.762 -8.308 1.00 57.97 84 LYS A CA 1
ATOM 660 C C . LYS A 1 84 ? 19.248 -4.682 -7.034 1.00 57.97 84 LYS A C 1
ATOM 662 O O . LYS A 1 84 ? 19.821 -3.601 -6.778 1.00 57.97 84 LYS A O 1
#